Protein AF-A0A7H9FIN3-F1 (afdb_monomer_lite)

Radius of gyration: 14.1 Å; chains: 1; bounding box: 37×27×37 Å

Organism: NCBI:txid1891914

Structure (mmCIF, N/CA/C/O backbone):
data_AF-A0A7H9FIN3-F1
#
_entry.id   AF-A0A7H9FIN3-F1
#
loop_
_atom_site.group_PDB
_atom_site.id
_atom_site.type_symbol
_atom_site.label_atom_id
_atom_site.label_alt_id
_atom_site.label_comp_id
_atom_site.label_asym_id
_atom_site.label_entity_id
_atom_site.label_seq_id
_atom_site.pdbx_PDB_ins_code
_atom_site.Cartn_x
_atom_site.Cartn_y
_atom_site.Cartn_z
_atom_site.occupancy
_atom_site.B_iso_or_equiv
_atom_site.auth_seq_id
_atom_site.auth_comp_id
_atom_site.auth_asym_id
_atom_site.auth_atom_id
_atom_site.pdbx_PDB_model_num
ATOM 1 N N . MET A 1 1 ? 24.924 -3.304 -20.821 1.00 62.97 1 MET A N 1
ATOM 2 C CA . MET A 1 1 ? 24.723 -2.598 -19.536 1.00 62.97 1 MET A CA 1
ATOM 3 C C . MET A 1 1 ? 23.400 -1.830 -19.484 1.00 62.97 1 MET A C 1
ATOM 5 O O . MET A 1 1 ? 22.546 -2.241 -18.720 1.00 62.97 1 MET A O 1
ATOM 9 N N . LYS A 1 2 ? 23.151 -0.801 -20.319 1.00 71.69 2 LYS A N 1
ATOM 10 C CA . LYS A 1 2 ? 21.864 -0.057 -20.301 1.00 71.69 2 LYS A CA 1
ATOM 11 C C . LYS A 1 2 ? 20.622 -0.931 -20.547 1.00 71.69 2 LYS A C 1
ATOM 13 O O . LYS A 1 2 ? 19.622 -0.757 -19.874 1.00 71.69 2 LYS A O 1
ATOM 18 N N . GLN A 1 3 ? 20.707 -1.896 -21.465 1.00 68.81 3 GLN A N 1
ATOM 19 C CA . GLN A 1 3 ? 19.593 -2.800 -21.778 1.00 68.81 3 GLN A CA 1
ATOM 20 C C . GLN A 1 3 ? 19.226 -3.745 -20.619 1.00 68.81 3 GLN A C 1
ATOM 22 O O . GLN A 1 3 ? 18.055 -4.046 -20.446 1.00 68.81 3 GLN A O 1
ATOM 27 N N . GLN A 1 4 ? 20.203 -4.179 -19.814 1.00 72.44 4 GLN A N 1
ATOM 28 C CA . GLN A 1 4 ? 19.943 -5.010 -18.630 1.00 72.44 4 GLN A CA 1
ATOM 29 C C . GLN A 1 4 ? 19.242 -4.200 -17.539 1.00 72.44 4 GLN A C 1
ATOM 31 O O . GLN A 1 4 ? 18.208 -4.633 -17.065 1.00 72.44 4 GLN A O 1
ATOM 36 N N . LEU A 1 5 ? 19.713 -2.980 -17.249 1.00 70.19 5 LEU A N 1
ATOM 37 C CA . LEU A 1 5 ? 19.057 -2.087 -16.283 1.00 70.19 5 LEU A CA 1
ATOM 38 C C . LEU A 1 5 ? 17.591 -1.802 -16.651 1.00 70.19 5 LEU A C 1
ATOM 40 O O . LEU A 1 5 ? 16.721 -1.853 -15.794 1.00 70.19 5 LEU A O 1
ATOM 44 N N . VAL A 1 6 ? 17.305 -1.553 -17.936 1.00 73.19 6 VAL A N 1
ATOM 45 C CA . VAL A 1 6 ? 15.924 -1.363 -18.420 1.00 73.19 6 VAL A CA 1
ATOM 46 C C . VAL A 1 6 ? 15.093 -2.644 -18.272 1.00 73.19 6 VAL A C 1
ATOM 48 O O . VAL A 1 6 ? 13.927 -2.573 -17.900 1.00 73.19 6 VAL A O 1
ATOM 51 N N . SER A 1 7 ? 15.685 -3.811 -18.541 1.00 78.56 7 SER A N 1
ATOM 52 C CA . SER A 1 7 ? 15.015 -5.108 -18.383 1.00 78.56 7 SER A CA 1
ATOM 53 C C . SER A 1 7 ? 14.692 -5.417 -16.919 1.00 78.56 7 SER A C 1
ATOM 55 O O . SER A 1 7 ? 13.602 -5.906 -16.631 1.00 78.56 7 SER A O 1
ATOM 57 N N . ASP A 1 8 ? 15.617 -5.123 -16.005 1.00 83.12 8 ASP A N 1
ATOM 58 C CA . ASP A 1 8 ? 15.448 -5.353 -14.570 1.00 83.12 8 ASP A CA 1
ATOM 59 C C . ASP A 1 8 ? 14.366 -4.425 -13.993 1.00 83.12 8 ASP A C 1
ATOM 61 O O . ASP A 1 8 ? 13.511 -4.866 -13.225 1.00 83.12 8 ASP A O 1
ATOM 65 N N . GLU A 1 9 ? 14.329 -3.155 -14.411 1.00 85.38 9 GLU A N 1
ATOM 66 C CA . GLU A 1 9 ? 13.269 -2.220 -14.010 1.00 85.38 9 GLU A CA 1
ATOM 67 C C . GLU A 1 9 ? 11.893 -2.666 -14.536 1.00 85.38 9 GLU A C 1
ATOM 69 O O . GLU A 1 9 ? 10.908 -2.615 -13.802 1.00 85.38 9 GLU A O 1
ATOM 74 N N . MET A 1 10 ? 11.821 -3.164 -15.777 1.00 89.44 10 MET A N 1
ATOM 75 C CA . MET A 1 10 ? 10.574 -3.677 -16.361 1.00 89.44 10 MET A CA 1
ATOM 76 C C . MET A 1 10 ? 10.059 -4.909 -15.608 1.00 89.44 10 MET A C 1
ATOM 78 O O . MET A 1 10 ? 8.870 -4.995 -15.304 1.00 89.44 10 MET A O 1
ATOM 82 N N . TYR A 1 11 ? 10.958 -5.817 -15.225 1.00 92.38 11 TYR A N 1
ATOM 83 C CA . TYR A 1 11 ? 10.618 -6.942 -14.356 1.00 92.38 11 TYR A CA 1
ATOM 84 C C . TYR A 1 11 ? 10.079 -6.471 -12.995 1.00 92.38 11 TYR A C 1
ATOM 86 O O . TYR A 1 11 ? 9.073 -6.988 -12.506 1.00 92.38 11 TYR A O 1
ATOM 94 N N . ASN A 1 12 ? 10.700 -5.453 -12.393 1.00 93.88 12 ASN A N 1
ATOM 95 C CA . ASN A 1 12 ? 10.248 -4.899 -11.115 1.00 93.88 12 ASN A CA 1
ATOM 96 C C . ASN A 1 12 ? 8.863 -4.234 -11.215 1.00 93.88 12 ASN A C 1
ATOM 98 O O . ASN A 1 12 ? 8.077 -4.332 -10.270 1.00 93.88 12 ASN A O 1
ATOM 102 N N . VAL A 1 13 ? 8.537 -3.610 -12.354 1.00 95.25 13 VAL A N 1
ATOM 103 C CA . VAL A 1 13 ? 7.194 -3.074 -12.641 1.00 95.25 13 VAL A CA 1
ATOM 104 C C . VAL A 1 13 ? 6.152 -4.190 -12.661 1.00 95.25 13 VAL A C 1
ATOM 106 O O . VAL A 1 13 ? 5.120 -4.070 -11.998 1.00 95.25 13 VAL A O 1
ATOM 109 N N . GLU A 1 14 ? 6.413 -5.282 -13.384 1.00 96.12 14 GLU A N 1
ATOM 110 C CA . GLU A 1 14 ? 5.494 -6.426 -13.450 1.00 96.12 14 GLU A CA 1
ATOM 111 C C . GLU A 1 14 ? 5.316 -7.078 -12.076 1.00 96.12 14 GLU A C 1
ATOM 113 O O . GLU A 1 14 ? 4.188 -7.343 -11.650 1.00 96.12 14 GLU A O 1
ATOM 118 N N . LEU A 1 15 ? 6.417 -7.263 -11.344 1.00 96.44 15 LEU A N 1
ATOM 119 C CA . LEU A 1 15 ? 6.392 -7.810 -9.994 1.00 96.44 15 LEU A CA 1
ATOM 120 C C . LEU A 1 15 ? 5.536 -6.947 -9.057 1.00 96.44 15 LEU A C 1
ATOM 122 O O . LEU A 1 15 ? 4.616 -7.471 -8.429 1.00 96.44 15 LEU A O 1
ATOM 126 N N . LEU A 1 16 ? 5.789 -5.636 -8.974 1.00 97.06 16 LEU A N 1
ATOM 127 C CA . LEU A 1 16 ? 4.997 -4.740 -8.122 1.00 97.06 16 LEU A CA 1
ATOM 128 C C . LEU A 1 16 ? 3.527 -4.695 -8.546 1.00 97.06 16 LEU A C 1
ATOM 130 O O . LEU A 1 16 ? 2.655 -4.734 -7.680 1.00 97.06 16 LEU A O 1
ATOM 134 N N . SER A 1 17 ? 3.238 -4.704 -9.848 1.00 95.62 17 SER A N 1
ATOM 135 C CA . SER A 1 17 ? 1.861 -4.737 -10.360 1.00 95.62 17 SER A CA 1
ATOM 136 C C . SER A 1 17 ? 1.098 -5.975 -9.877 1.00 95.62 17 SER A C 1
ATOM 138 O O . SER A 1 17 ? -0.034 -5.866 -9.399 1.00 95.62 17 SER A O 1
ATOM 140 N N . VAL A 1 18 ? 1.726 -7.155 -9.935 1.00 98.06 18 VAL A N 1
ATOM 141 C CA . VAL A 1 18 ? 1.130 -8.407 -9.441 1.00 98.06 18 VAL A CA 1
ATOM 142 C C . VAL A 1 18 ? 0.951 -8.373 -7.923 1.00 98.06 18 VAL A C 1
ATOM 144 O O . VAL A 1 18 ? -0.103 -8.770 -7.423 1.00 98.06 18 VAL A O 1
ATOM 147 N N . LEU A 1 19 ? 1.934 -7.867 -7.173 1.00 98.06 19 LEU A N 1
ATOM 148 C CA . LEU A 1 19 ? 1.817 -7.744 -5.717 1.00 98.06 19 LEU A CA 1
ATOM 149 C C . LEU A 1 19 ? 0.689 -6.774 -5.322 1.00 98.06 19 LEU A C 1
ATOM 151 O O . LEU A 1 19 ? -0.074 -7.084 -4.408 1.00 98.06 19 LEU A O 1
ATOM 155 N N . CYS A 1 20 ? 0.507 -5.661 -6.039 1.00 97.12 20 CYS A N 1
ATOM 156 C CA . CYS A 1 20 ? -0.634 -4.766 -5.835 1.00 97.12 20 CYS A CA 1
ATOM 157 C C . CYS A 1 20 ? -1.969 -5.462 -6.137 1.00 97.12 20 CYS A C 1
ATOM 159 O O . CYS A 1 20 ? -2.906 -5.340 -5.349 1.00 97.12 20 CYS A O 1
ATOM 161 N N . ALA A 1 21 ? -2.060 -6.246 -7.216 1.00 97.75 21 ALA A N 1
ATOM 162 C CA . ALA A 1 21 ? -3.266 -7.018 -7.520 1.00 97.75 21 ALA A CA 1
ATOM 163 C C . ALA A 1 21 ? -3.601 -8.032 -6.407 1.00 97.75 21 ALA A C 1
ATOM 165 O O . ALA A 1 21 ? -4.758 -8.147 -6.000 1.00 97.75 21 ALA A O 1
ATOM 166 N N . ILE A 1 22 ? -2.596 -8.715 -5.847 1.00 98.06 22 ILE A N 1
ATOM 167 C CA . ILE A 1 22 ? -2.780 -9.614 -4.695 1.00 98.06 22 ILE A CA 1
ATOM 168 C C . ILE A 1 22 ? -3.220 -8.825 -3.449 1.00 98.06 22 ILE A C 1
ATOM 170 O O . ILE A 1 22 ? -4.106 -9.275 -2.722 1.00 98.06 22 ILE A O 1
ATOM 174 N N . ALA A 1 23 ? -2.655 -7.639 -3.204 1.00 97.75 23 ALA A N 1
ATOM 175 C CA . ALA A 1 23 ? -3.072 -6.778 -2.096 1.00 97.75 23 ALA A CA 1
ATOM 176 C C . ALA A 1 23 ? -4.550 -6.373 -2.220 1.00 97.75 23 ALA A C 1
ATOM 178 O O . ALA A 1 23 ? -5.287 -6.440 -1.238 1.00 97.75 23 ALA A O 1
ATOM 179 N N . VAL A 1 24 ? -5.024 -6.059 -3.429 1.00 96.44 24 VAL A N 1
ATOM 180 C CA . VAL A 1 24 ? -6.453 -5.808 -3.685 1.00 96.44 24 VAL A CA 1
ATOM 181 C C . VAL A 1 24 ? -7.308 -7.031 -3.337 1.00 96.44 24 VAL A C 1
ATOM 183 O O . VAL A 1 24 ? -8.348 -6.871 -2.701 1.00 96.44 24 VAL A O 1
ATOM 186 N N . VAL A 1 25 ? -6.873 -8.252 -3.671 1.00 97.88 25 VAL A N 1
ATOM 187 C CA . VAL A 1 25 ? -7.591 -9.480 -3.274 1.00 97.88 25 VAL A CA 1
ATOM 188 C C . VAL A 1 25 ? -7.692 -9.597 -1.751 1.00 97.88 25 VAL A C 1
ATOM 190 O O . VAL A 1 25 ? -8.774 -9.908 -1.248 1.00 97.88 25 VAL A O 1
ATOM 193 N N . TYR A 1 26 ? -6.620 -9.302 -1.010 1.00 98.00 26 TYR A N 1
ATOM 194 C CA . TYR A 1 26 ? -6.670 -9.272 0.456 1.00 98.00 26 TYR A CA 1
ATOM 195 C C . TYR A 1 26 ? -7.657 -8.224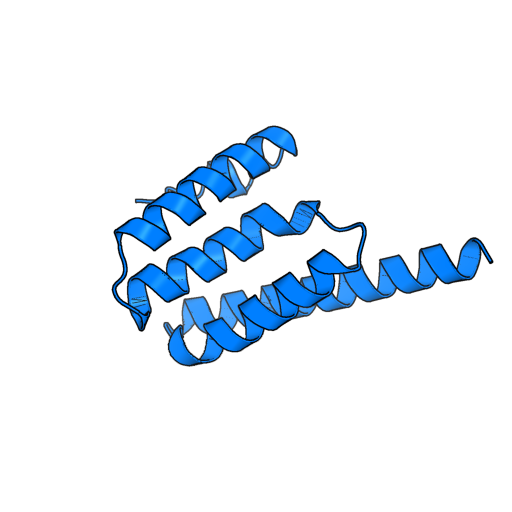 0.985 1.00 98.00 26 TYR A C 1
ATOM 197 O O . TYR A 1 26 ? -8.436 -8.535 1.887 1.00 98.00 26 TYR A O 1
ATOM 205 N N . VAL A 1 27 ? -7.678 -7.016 0.404 1.00 96.88 27 VAL A N 1
ATOM 206 C CA . VAL A 1 27 ? -8.650 -5.965 0.760 1.00 96.88 27 VAL A CA 1
ATOM 207 C C . VAL A 1 27 ? -10.084 -6.449 0.534 1.00 96.88 27 VAL A C 1
ATOM 209 O O . VAL A 1 27 ? -10.913 -6.322 1.431 1.00 96.88 27 VAL A O 1
ATOM 212 N N . VAL A 1 28 ? -10.373 -7.056 -0.622 1.00 96.81 28 VAL A N 1
ATOM 213 C CA . VAL A 1 28 ? -11.709 -7.590 -0.954 1.00 96.81 28 VAL A CA 1
ATOM 214 C C . VAL A 1 28 ? -12.173 -8.641 0.061 1.00 96.81 28 VAL A C 1
ATOM 216 O O . VAL A 1 28 ? -13.356 -8.696 0.391 1.00 96.81 28 VAL A O 1
ATOM 219 N N . HIS A 1 29 ? -11.252 -9.443 0.598 1.00 97.00 29 HIS A N 1
ATOM 220 C CA . HIS A 1 29 ? -11.553 -10.479 1.591 1.00 97.00 29 HIS A CA 1
ATOM 221 C C . HIS A 1 29 ? -11.409 -10.005 3.046 1.00 97.00 29 HIS A C 1
ATOM 223 O O . HIS A 1 29 ? -11.589 -10.805 3.962 1.00 97.00 29 HIS A O 1
ATOM 229 N N . ASN A 1 30 ? -11.107 -8.722 3.278 1.00 96.56 30 ASN A N 1
ATOM 230 C CA . ASN A 1 30 ? -10.803 -8.159 4.597 1.00 96.56 30 ASN A CA 1
ATOM 231 C C . ASN A 1 30 ? -9.681 -8.896 5.357 1.00 96.56 30 ASN A C 1
ATOM 233 O O . ASN A 1 30 ? -9.647 -8.899 6.589 1.00 96.56 30 ASN A O 1
ATOM 237 N N . ASP A 1 31 ? -8.743 -9.513 4.638 1.00 97.69 31 ASP A N 1
ATOM 238 C CA . ASP A 1 31 ? -7.648 -10.284 5.228 1.00 97.69 31 ASP A CA 1
ATOM 239 C C . ASP A 1 31 ? -6.375 -9.434 5.373 1.00 97.69 31 ASP A C 1
ATOM 241 O O . ASP A 1 31 ? -5.322 -9.647 4.764 1.00 97.69 31 ASP A O 1
ATOM 245 N N . TYR A 1 32 ? -6.497 -8.418 6.223 1.00 97.56 32 TYR A N 1
ATOM 246 C CA . TYR A 1 32 ? -5.444 -7.441 6.501 1.00 97.56 32 TYR A CA 1
ATOM 247 C C . TYR A 1 32 ? -4.270 -8.035 7.295 1.00 97.56 32 TYR A C 1
ATOM 249 O O . TYR A 1 32 ? -3.127 -7.593 7.153 1.00 97.56 32 TYR A O 1
ATOM 257 N N . LYS A 1 33 ? -4.534 -9.078 8.095 1.00 96.06 33 LYS A N 1
ATOM 258 C CA . LYS A 1 33 ? -3.515 -9.783 8.882 1.00 96.06 33 LYS A CA 1
ATOM 259 C C . LYS A 1 33 ? -2.450 -10.417 7.990 1.00 96.06 33 LYS A C 1
ATOM 261 O O . LYS A 1 33 ? -1.273 -10.373 8.341 1.00 96.06 33 LYS A O 1
ATOM 266 N N . HIS A 1 34 ? -2.835 -11.011 6.861 1.00 95.44 34 HIS A N 1
ATOM 267 C CA . HIS A 1 34 ? -1.865 -11.584 5.925 1.00 95.44 34 HIS A CA 1
ATOM 268 C C . HIS A 1 34 ? -1.311 -10.527 4.961 1.00 95.44 34 HIS A C 1
ATOM 270 O O . HIS A 1 34 ? -0.118 -10.564 4.634 1.00 95.44 34 HIS A O 1
ATOM 276 N N . MET A 1 35 ? -2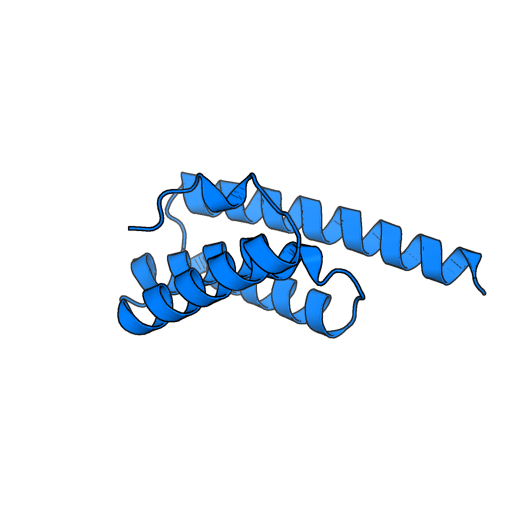.119 -9.522 4.597 1.00 98.00 35 MET A N 1
ATOM 277 C CA . MET A 1 35 ? -1.708 -8.433 3.705 1.00 98.00 35 MET A CA 1
ATOM 278 C C . MET A 1 35 ? -0.489 -7.646 4.208 1.00 98.00 35 MET A C 1
ATOM 280 O O . MET A 1 35 ? 0.355 -7.263 3.400 1.00 98.00 35 MET A O 1
ATOM 284 N N . ILE A 1 36 ? -0.330 -7.439 5.522 1.00 96.94 36 ILE A N 1
ATOM 285 C CA . ILE A 1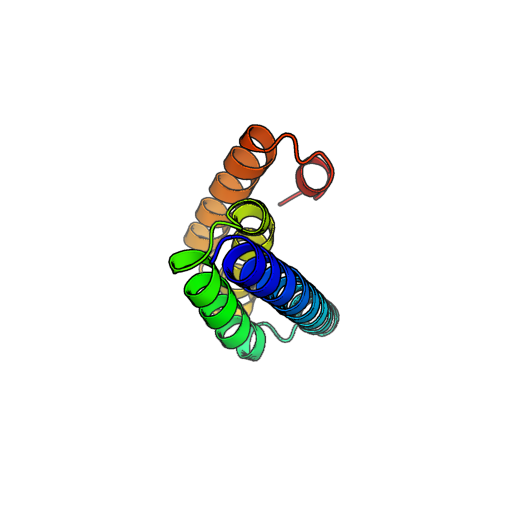 36 ? 0.803 -6.657 6.059 1.00 96.94 36 ILE A CA 1
ATOM 286 C C . ILE A 1 36 ? 2.172 -7.226 5.650 1.00 96.94 36 ILE A C 1
ATOM 288 O O . ILE A 1 36 ? 3.121 -6.476 5.429 1.00 96.94 36 ILE A O 1
ATOM 292 N N . SER A 1 37 ? 2.284 -8.549 5.493 1.00 96.62 37 SER A N 1
ATOM 293 C CA . SER A 1 37 ? 3.525 -9.191 5.038 1.00 96.62 37 SER A CA 1
ATOM 294 C C . SER A 1 37 ? 3.844 -8.876 3.571 1.00 96.62 37 SER A C 1
ATOM 296 O O . SER A 1 37 ? 5.003 -8.655 3.219 1.00 96.62 37 SER A O 1
ATOM 298 N N . LEU A 1 38 ? 2.810 -8.791 2.731 1.00 98.00 38 LEU A N 1
ATOM 299 C CA . LEU A 1 38 ? 2.908 -8.408 1.326 1.00 98.00 38 LEU A CA 1
ATOM 300 C C . LEU A 1 38 ? 3.294 -6.931 1.185 1.00 98.00 38 LEU A C 1
ATOM 302 O O . LEU A 1 38 ? 4.188 -6.603 0.410 1.00 98.00 38 LEU A O 1
ATOM 306 N N . VAL A 1 39 ? 2.681 -6.054 1.986 1.00 98.06 39 VAL A N 1
ATOM 307 C CA . VAL A 1 39 ? 3.010 -4.619 2.038 1.00 98.06 39 VAL A CA 1
ATOM 308 C C . VAL A 1 39 ? 4.474 -4.394 2.416 1.00 98.06 39 VAL A C 1
ATOM 310 O O . VAL A 1 39 ? 5.161 -3.612 1.759 1.00 98.06 39 VAL A O 1
ATOM 313 N N . LYS A 1 40 ? 4.990 -5.126 3.413 1.00 97.56 40 LYS A N 1
ATOM 314 C CA . LYS A 1 40 ? 6.414 -5.070 3.788 1.00 97.56 40 LYS A CA 1
ATOM 315 C C . LYS A 1 40 ? 7.329 -5.423 2.614 1.00 97.56 40 LYS A C 1
ATOM 317 O O . LYS A 1 40 ? 8.247 -4.665 2.324 1.00 97.56 40 LYS A O 1
ATOM 322 N N . LYS A 1 41 ? 7.027 -6.499 1.879 1.00 97.75 41 LYS A N 1
ATOM 323 C CA . LYS A 1 41 ? 7.793 -6.895 0.683 1.00 97.75 41 LYS A CA 1
ATOM 324 C C . LYS A 1 41 ? 7.739 -5.847 -0.430 1.00 97.75 41 LYS A C 1
ATOM 326 O O . LYS A 1 41 ? 8.759 -5.573 -1.052 1.00 97.75 41 LYS A O 1
ATOM 331 N N . MET A 1 42 ? 6.579 -5.236 -0.673 1.00 98.00 42 MET A N 1
ATOM 332 C CA . MET A 1 42 ? 6.464 -4.154 -1.659 1.00 98.00 42 MET A CA 1
ATOM 333 C C . MET A 1 42 ? 7.312 -2.934 -1.262 1.00 98.00 42 MET A C 1
ATOM 335 O O . MET A 1 42 ? 8.014 -2.378 -2.104 1.00 98.00 42 MET A O 1
ATOM 339 N N . ASN A 1 43 ? 7.318 -2.556 0.022 1.00 97.19 43 ASN A N 1
ATOM 340 C CA . ASN A 1 43 ? 8.177 -1.486 0.541 1.00 97.19 43 ASN A CA 1
ATOM 341 C C . ASN A 1 43 ? 9.681 -1.831 0.443 1.00 97.19 43 ASN A C 1
ATOM 343 O O . ASN A 1 43 ? 10.483 -0.952 0.131 1.00 97.19 43 ASN A O 1
ATOM 347 N N . GLU A 1 44 ? 10.076 -3.091 0.659 1.00 96.75 44 GLU A N 1
ATOM 348 C CA . GLU A 1 44 ? 11.460 -3.552 0.449 1.00 96.75 44 GLU A CA 1
ATOM 349 C C . GLU A 1 44 ? 11.884 -3.405 -1.020 1.00 96.75 44 GLU A C 1
ATOM 351 O O . GLU A 1 44 ? 12.948 -2.853 -1.293 1.00 96.75 44 GLU A O 1
ATOM 356 N N . ILE A 1 45 ? 11.034 -3.809 -1.971 1.00 95.25 45 ILE A N 1
ATOM 357 C CA . ILE A 1 45 ? 11.296 -3.632 -3.411 1.00 95.25 45 ILE A CA 1
ATOM 358 C C . ILE A 1 45 ? 11.412 -2.142 -3.760 1.00 95.25 45 ILE A C 1
ATOM 360 O O . ILE A 1 45 ? 12.331 -1.738 -4.473 1.00 95.25 45 ILE A O 1
ATOM 364 N N . LEU A 1 46 ? 10.537 -1.291 -3.219 1.00 95.38 46 LEU A N 1
ATOM 365 C CA . LEU A 1 46 ? 10.635 0.157 -3.419 1.00 95.38 46 LEU A CA 1
ATOM 366 C C . LEU A 1 46 ? 11.942 0.755 -2.899 1.00 95.38 46 LEU A C 1
ATOM 368 O O . LEU A 1 46 ? 12.422 1.734 -3.465 1.00 95.38 46 LEU A O 1
ATOM 372 N N . SER A 1 47 ? 12.532 0.188 -1.846 1.00 94.94 47 SER A N 1
ATOM 373 C CA . SER A 1 47 ? 13.782 0.710 -1.281 1.00 94.94 47 SER A CA 1
ATOM 374 C C . SER A 1 47 ? 14.998 0.518 -2.198 1.00 94.94 47 SER A C 1
ATOM 376 O O . SER A 1 47 ? 16.007 1.196 -2.016 1.00 94.94 47 SER A O 1
ATOM 378 N N . VAL A 1 48 ? 14.899 -0.376 -3.192 1.00 92.75 48 VAL A N 1
ATOM 379 C CA . VAL A 1 48 ? 15.996 -0.740 -4.106 1.00 92.75 48 VAL A CA 1
ATOM 380 C C . VAL A 1 48 ? 15.679 -0.484 -5.585 1.00 92.75 48 VAL A C 1
ATOM 382 O O . VAL A 1 48 ? 16.478 -0.844 -6.445 1.00 92.75 48 VAL A O 1
ATOM 385 N N . THR A 1 49 ? 14.537 0.136 -5.899 1.00 92.06 49 THR A N 1
ATOM 386 C CA . THR A 1 49 ? 14.093 0.426 -7.277 1.00 92.06 49 THR A CA 1
ATOM 387 C C . THR A 1 49 ? 13.801 1.911 -7.480 1.00 92.06 49 THR A C 1
ATOM 389 O O . THR A 1 49 ? 13.639 2.672 -6.521 1.00 92.06 49 THR A O 1
ATOM 392 N N . THR A 1 50 ? 13.696 2.349 -8.739 1.00 91.56 50 THR A N 1
ATOM 393 C CA . THR A 1 50 ? 13.325 3.740 -9.056 1.00 91.56 50 THR A CA 1
ATOM 394 C C . THR A 1 50 ? 11.806 3.964 -9.072 1.00 91.56 50 THR A C 1
ATOM 396 O O . THR A 1 50 ? 11.338 5.080 -9.290 1.00 91.56 50 THR A O 1
ATOM 399 N N . LEU A 1 51 ? 11.019 2.925 -8.765 1.00 92.69 51 LEU A N 1
ATOM 400 C CA . LEU A 1 51 ? 9.562 2.854 -8.923 1.00 92.69 51 LEU A CA 1
ATOM 401 C C . LEU A 1 51 ? 8.766 3.557 -7.809 1.00 92.69 51 LEU A C 1
ATOM 403 O O . LEU A 1 51 ? 7.718 3.076 -7.379 1.00 92.69 51 LEU A O 1
ATOM 407 N N . GLN A 1 52 ? 9.219 4.731 -7.360 1.00 92.56 52 GLN A N 1
ATOM 408 C CA . GLN A 1 52 ? 8.591 5.485 -6.262 1.00 92.56 52 GLN A CA 1
ATOM 409 C C . GLN A 1 52 ? 7.125 5.869 -6.533 1.00 92.56 52 GLN A C 1
ATOM 411 O O . GLN A 1 52 ? 6.373 6.106 -5.591 1.00 92.56 52 GLN A O 1
ATOM 416 N N . VAL A 1 53 ? 6.693 5.830 -7.796 1.00 90.88 53 VAL A N 1
ATOM 417 C CA . VAL A 1 53 ? 5.297 6.025 -8.222 1.00 90.88 53 VAL A CA 1
ATOM 418 C C . VAL A 1 53 ? 4.305 5.040 -7.583 1.00 90.88 53 VAL A C 1
ATOM 420 O O . VAL A 1 53 ? 3.130 5.359 -7.476 1.00 90.88 53 VAL A O 1
ATOM 423 N N . TYR A 1 54 ? 4.745 3.874 -7.089 1.00 94.19 54 TYR A N 1
ATOM 424 C CA . TYR A 1 54 ? 3.867 2.931 -6.369 1.00 94.19 54 TYR A CA 1
ATOM 425 C C . TYR A 1 54 ? 3.700 3.268 -4.877 1.00 9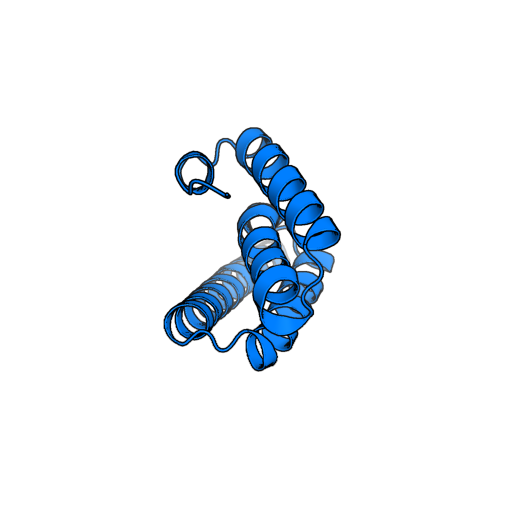4.19 54 TYR A C 1
ATOM 427 O O . TYR A 1 54 ? 2.843 2.689 -4.198 1.00 94.19 54 TYR A O 1
ATOM 435 N N . LYS A 1 55 ? 4.516 4.181 -4.329 1.00 95.06 55 LYS A N 1
ATOM 436 C CA . LYS A 1 55 ? 4.526 4.500 -2.894 1.00 95.06 55 LYS A CA 1
ATOM 437 C C . LYS A 1 55 ? 3.167 4.978 -2.362 1.00 95.06 55 LYS A C 1
ATOM 439 O O . LYS A 1 55 ? 2.810 4.521 -1.270 1.00 95.06 55 LYS A O 1
ATOM 444 N N . PRO A 1 56 ? 2.392 5.819 -3.075 1.00 94.75 56 PRO A N 1
ATOM 445 C CA . PRO A 1 56 ? 1.053 6.203 -2.635 1.00 94.75 56 PRO A CA 1
ATOM 446 C C . PRO A 1 56 ? 0.132 4.992 -2.418 1.00 94.75 56 PRO A C 1
ATOM 448 O O . PRO A 1 56 ? -0.378 4.793 -1.315 1.00 94.75 56 PRO A O 1
ATOM 451 N N . GLY A 1 57 ? -0.004 4.118 -3.422 1.00 93.94 57 GLY A N 1
ATOM 452 C CA . GLY A 1 57 ? -0.868 2.934 -3.339 1.00 93.94 57 GLY A CA 1
ATOM 453 C C . GLY A 1 57 ? -0.432 1.943 -2.255 1.00 93.94 57 GLY A C 1
ATOM 454 O O . GLY A 1 57 ? -1.260 1.425 -1.504 1.00 93.94 57 GLY A O 1
ATOM 455 N N . ILE A 1 58 ? 0.877 1.725 -2.097 1.00 97.06 58 ILE A N 1
ATOM 456 C CA . ILE A 1 58 ? 1.409 0.860 -1.031 1.00 97.06 58 ILE A CA 1
ATOM 457 C C . ILE A 1 58 ? 1.135 1.453 0.357 1.00 97.06 58 ILE A C 1
ATOM 459 O O . ILE A 1 58 ? 0.754 0.713 1.265 1.00 97.06 58 ILE A O 1
ATOM 463 N N . SER A 1 59 ? 1.247 2.775 0.513 1.00 96.56 59 SER A N 1
ATOM 464 C CA . SER A 1 59 ? 0.914 3.471 1.765 1.00 96.56 59 SER A CA 1
ATOM 465 C C . SER A 1 59 ? -0.573 3.339 2.115 1.00 96.56 59 SER A C 1
ATOM 467 O O . SER A 1 59 ? -0.909 3.169 3.285 1.00 96.56 59 SER A O 1
ATOM 469 N N . VAL A 1 60 ? -1.466 3.326 1.118 1.00 96.50 60 VAL A N 1
ATOM 470 C CA . VAL A 1 60 ? -2.900 3.045 1.318 1.00 96.50 60 VAL A CA 1
ATOM 471 C C . VAL A 1 60 ? -3.131 1.618 1.821 1.00 96.50 60 VAL A C 1
ATOM 473 O O . VAL A 1 60 ? -3.893 1.418 2.770 1.00 96.50 60 VAL A O 1
ATOM 476 N N . PHE A 1 61 ? -2.464 0.613 1.243 1.00 97.50 61 PHE A N 1
ATOM 477 C CA . PHE A 1 61 ? -2.553 -0.758 1.762 1.00 97.50 61 PHE A CA 1
ATOM 478 C C . PHE A 1 61 ? -2.028 -0.854 3.199 1.00 97.50 61 PHE A C 1
ATOM 480 O O . PHE A 1 61 ? -2.660 -1.486 4.047 1.00 97.50 61 PHE A O 1
ATOM 487 N N . GLU A 1 62 ? -0.911 -0.194 3.497 1.00 97.81 62 GLU A N 1
ATOM 488 C CA . GLU A 1 62 ? -0.340 -0.146 4.844 1.00 97.81 62 GLU A CA 1
ATOM 489 C C . GLU A 1 62 ? -1.299 0.506 5.849 1.00 97.81 62 GLU A C 1
ATOM 491 O O . GLU A 1 62 ? -1.547 -0.047 6.923 1.00 97.81 62 GLU A O 1
ATOM 496 N N . ALA A 1 63 ? -1.919 1.626 5.474 1.00 97.56 63 ALA A N 1
ATOM 497 C CA . ALA A 1 63 ? -2.917 2.303 6.293 1.00 97.56 63 ALA A CA 1
ATOM 498 C C . ALA A 1 63 ? -4.121 1.398 6.600 1.00 97.56 63 ALA A C 1
ATOM 500 O O . ALA A 1 63 ? -4.580 1.351 7.743 1.00 97.56 63 ALA A O 1
ATOM 501 N N . LYS A 1 64 ? -4.603 0.623 5.616 1.00 97.00 64 LYS A N 1
ATOM 502 C CA . LYS A 1 64 ? -5.679 -0.367 5.814 1.00 97.00 64 LYS A CA 1
ATOM 503 C C . LYS A 1 64 ? -5.274 -1.467 6.803 1.00 97.00 64 LYS A C 1
ATOM 505 O O . LYS A 1 64 ? -6.088 -1.837 7.647 1.00 97.00 64 LYS A O 1
ATOM 510 N N . CYS A 1 65 ? -4.029 -1.951 6.760 1.00 97.81 65 CYS A N 1
ATOM 511 C CA . CYS A 1 65 ? -3.521 -2.900 7.759 1.00 97.81 65 CYS A CA 1
ATOM 512 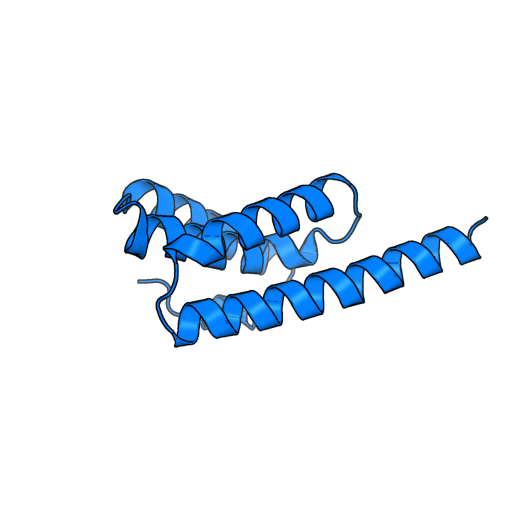C C . CYS A 1 65 ? -3.552 -2.314 9.177 1.00 97.81 65 CYS A C 1
ATOM 514 O O . CYS A 1 65 ? -4.064 -2.956 10.096 1.00 97.81 65 CYS A O 1
ATOM 516 N N . TYR A 1 66 ? -3.060 -1.087 9.355 1.00 97.81 66 TYR A N 1
ATOM 517 C CA . TYR A 1 66 ? -3.090 -0.427 10.660 1.00 97.81 66 TYR A CA 1
ATOM 518 C C . TYR A 1 66 ? -4.517 -0.188 11.155 1.00 97.81 66 TYR A C 1
ATOM 520 O O . TYR A 1 66 ? -4.814 -0.443 12.320 1.00 97.81 66 TYR A O 1
ATOM 528 N N . LEU A 1 67 ? -5.418 0.232 10.267 1.00 97.12 67 LEU A N 1
ATOM 529 C CA . LEU A 1 67 ? -6.802 0.529 10.619 1.00 97.12 67 LEU A CA 1
ATOM 530 C C . LEU A 1 67 ? -7.591 -0.720 11.032 1.00 97.12 67 LEU A C 1
ATOM 532 O O . LEU A 1 67 ? -8.301 -0.683 12.036 1.00 97.12 67 LEU A O 1
ATOM 536 N N . TYR A 1 68 ? -7.491 -1.805 10.260 1.00 96.06 68 TYR A N 1
ATOM 537 C CA . TYR A 1 68 ? -8.389 -2.957 10.395 1.00 96.06 68 TYR A CA 1
ATOM 538 C C . TYR A 1 68 ? -7.777 -4.170 11.101 1.00 96.06 68 TYR A C 1
ATOM 540 O O . TYR A 1 68 ? -8.528 -5.003 11.604 1.00 96.06 68 TYR A O 1
ATOM 548 N N . PHE A 1 69 ? -6.447 -4.290 11.153 1.00 96.12 69 PHE A N 1
ATOM 549 C CA . PHE A 1 69 ? -5.775 -5.394 11.844 1.00 96.12 69 PHE A CA 1
ATOM 550 C C . PHE A 1 69 ? -5.096 -4.946 13.141 1.00 96.12 69 PHE A C 1
ATOM 552 O O . PHE A 1 69 ? -5.354 -5.535 14.188 1.00 96.12 69 PHE A O 1
ATOM 559 N N . GLU A 1 70 ? -4.266 -3.900 13.099 1.00 94.69 70 GLU A N 1
ATOM 560 C CA . GLU A 1 70 ? -3.537 -3.435 14.295 1.00 94.69 70 GLU A CA 1
ATOM 561 C C . GLU A 1 70 ? -4.363 -2.477 15.175 1.00 94.69 70 GLU A C 1
ATOM 563 O O . GLU A 1 70 ? -3.996 -2.215 16.319 1.00 94.69 70 GLU A O 1
ATOM 568 N N . ASN A 1 71 ? -5.505 -1.995 14.667 1.00 95.56 71 ASN A N 1
ATOM 569 C CA . ASN A 1 71 ? -6.400 -1.030 15.315 1.00 95.56 71 ASN A CA 1
ATOM 570 C C . ASN A 1 71 ? -5.700 0.291 15.720 1.00 95.56 71 ASN A C 1
ATOM 572 O O . ASN A 1 71 ? -6.103 0.959 16.675 1.00 95.56 71 ASN A O 1
ATOM 576 N N . ASP A 1 72 ? -4.672 0.695 14.968 1.00 97.56 72 ASP A N 1
ATOM 577 C CA . ASP A 1 72 ? -3.963 1.966 15.133 1.00 97.56 72 ASP A CA 1
ATOM 578 C C . ASP A 1 72 ? -4.497 3.008 14.140 1.00 97.56 72 ASP A C 1
ATOM 580 O O . ASP A 1 72 ? -4.006 3.193 13.022 1.00 97.56 72 ASP A O 1
ATOM 584 N N . LYS A 1 73 ? -5.551 3.706 14.567 1.00 95.81 73 LYS A N 1
ATOM 585 C CA . LYS A 1 73 ? -6.220 4.732 13.754 1.00 95.81 73 LYS A CA 1
ATOM 586 C C . LYS A 1 73 ? -5.338 5.949 13.484 1.00 95.81 73 LYS A C 1
ATOM 588 O O . LYS A 1 73 ? -5.501 6.585 12.445 1.00 95.81 73 LYS A O 1
ATOM 593 N N . ASN A 1 74 ? -4.436 6.284 14.407 1.00 97.12 74 ASN A N 1
ATOM 594 C CA . ASN A 1 74 ? -3.564 7.445 14.252 1.00 97.12 74 ASN A CA 1
ATOM 595 C C . ASN A 1 74 ? -2.556 7.175 13.142 1.00 97.12 74 ASN A C 1
ATOM 597 O O . ASN A 1 74 ? -2.455 7.961 12.200 1.00 97.12 74 ASN A O 1
ATOM 601 N N . LYS A 1 75 ? -1.910 6.009 13.190 1.00 96.12 75 LYS A N 1
ATOM 602 C CA . LYS A 1 75 ? -0.952 5.615 12.165 1.00 96.12 75 LYS A CA 1
ATOM 603 C C . LYS A 1 75 ? -1.595 5.426 10.797 1.00 96.12 75 LYS A C 1
ATOM 605 O O . LYS A 1 75 ? -1.038 5.861 9.791 1.00 96.12 75 LYS A O 1
ATOM 610 N N . ALA A 1 76 ? -2.797 4.850 10.754 1.00 96.81 76 ALA A N 1
ATOM 611 C CA . ALA A 1 76 ? -3.565 4.772 9.517 1.00 96.81 76 ALA A CA 1
ATOM 612 C C . ALA A 1 76 ? -3.811 6.167 8.917 1.00 96.81 76 ALA A C 1
ATOM 614 O O . ALA A 1 76 ? -3.561 6.374 7.732 1.00 96.81 76 ALA A O 1
ATOM 615 N N . LYS A 1 77 ? -4.241 7.139 9.733 1.00 95.44 77 LYS A N 1
ATOM 616 C CA . LYS A 1 77 ? -4.492 8.516 9.285 1.00 95.44 77 LYS A CA 1
ATOM 617 C C . LYS A 1 77 ? -3.228 9.206 8.761 1.00 95.44 77 LYS A C 1
ATOM 619 O O . LYS A 1 77 ? -3.290 9.878 7.736 1.00 95.44 77 LYS A O 1
ATOM 624 N N . GLU A 1 78 ? -2.093 9.032 9.434 1.00 96.19 78 GLU A N 1
ATOM 625 C CA . GLU A 1 78 ? -0.801 9.581 8.996 1.00 96.19 78 GLU A CA 1
ATOM 626 C C . GLU A 1 78 ? -0.360 9.019 7.639 1.00 96.19 78 GLU A C 1
ATOM 628 O O . GLU A 1 78 ? 0.045 9.773 6.749 1.00 96.19 78 GLU A O 1
ATOM 633 N N . LEU A 1 79 ? -0.471 7.700 7.463 1.00 95.75 79 LEU A N 1
ATOM 634 C CA . LEU A 1 79 ? -0.114 7.023 6.215 1.00 95.75 79 LEU A CA 1
ATOM 635 C C . LEU A 1 79 ? -1.023 7.440 5.065 1.00 95.75 79 LEU A C 1
ATOM 637 O O . LEU A 1 79 ? -0.540 7.729 3.974 1.00 95.75 79 LEU A O 1
ATOM 641 N N . TYR A 1 80 ? -2.322 7.526 5.324 1.00 94.38 80 TYR A N 1
ATOM 642 C CA . TYR A 1 80 ? -3.288 8.017 4.358 1.00 94.38 80 TYR A CA 1
ATOM 643 C C . TYR A 1 80 ? -3.006 9.454 3.919 1.00 94.38 80 TYR A C 1
ATOM 645 O O . TYR A 1 80 ? -2.961 9.732 2.725 1.00 94.38 80 TYR A O 1
ATOM 653 N N . HIS A 1 81 ? -2.760 10.354 4.873 1.00 93.06 81 HIS A N 1
ATOM 654 C CA . HIS A 1 81 ? -2.431 11.742 4.565 1.00 93.06 81 HIS A CA 1
ATOM 655 C C . HIS A 1 81 ? -1.147 11.847 3.732 1.00 93.06 81 HIS A C 1
ATOM 657 O O . HIS A 1 81 ? -1.102 12.570 2.737 1.00 93.06 81 HIS A O 1
ATOM 663 N N . SER A 1 82 ? -0.124 11.072 4.100 1.00 91.69 82 SER A N 1
ATOM 664 C CA . SER A 1 82 ? 1.130 10.999 3.346 1.00 91.69 82 SER A CA 1
ATOM 665 C C . SER A 1 82 ? 0.910 10.457 1.931 1.00 91.69 82 SER A C 1
ATOM 667 O O . SER A 1 82 ? 1.506 10.963 0.984 1.00 91.69 82 SER A O 1
ATOM 669 N N . ALA A 1 83 ? 0.036 9.458 1.767 1.00 92.19 83 ALA A N 1
ATOM 670 C CA . ALA A 1 83 ? -0.299 8.886 0.467 1.00 92.19 83 ALA A CA 1
ATOM 671 C C . ALA A 1 83 ? -0.973 9.908 -0.456 1.00 92.19 83 ALA A C 1
ATOM 673 O O . ALA A 1 83 ? -0.604 9.983 -1.624 1.00 92.19 83 ALA A O 1
ATOM 674 N N . THR A 1 84 ? -1.898 10.720 0.067 1.00 89.69 84 THR A N 1
ATOM 675 C CA . THR A 1 84 ? -2.549 11.794 -0.698 1.00 89.69 84 THR A CA 1
ATOM 676 C C . THR A 1 84 ? -1.537 12.836 -1.169 1.00 89.69 84 THR A C 1
ATOM 678 O O . THR A 1 84 ? -1.491 13.133 -2.357 1.00 89.69 84 THR A O 1
ATOM 681 N N . ILE A 1 85 ? -0.664 13.319 -0.275 1.00 90.19 85 ILE A N 1
ATOM 682 C CA . ILE A 1 85 ? 0.384 14.289 -0.640 1.00 90.19 85 ILE A CA 1
ATOM 683 C C . ILE A 1 85 ? 1.294 13.724 -1.739 1.00 90.19 85 ILE A C 1
ATOM 685 O O . ILE A 1 85 ? 1.647 14.428 -2.683 1.00 90.19 85 ILE A O 1
ATOM 689 N N . LEU A 1 86 ? 1.688 12.453 -1.630 1.00 88.81 86 LEU A N 1
ATOM 690 C CA . LEU A 1 86 ? 2.534 11.816 -2.639 1.00 88.81 86 LEU A CA 1
ATOM 691 C C . LEU A 1 86 ? 1.794 11.620 -3.972 1.00 88.81 86 LEU A C 1
ATOM 693 O O . LEU A 1 86 ? 2.400 11.807 -5.022 1.00 88.81 86 LEU A O 1
ATOM 697 N N . ALA A 1 87 ? 0.509 11.260 -3.951 1.00 86.62 87 ALA A N 1
ATOM 698 C CA . ALA A 1 87 ? -0.297 11.124 -5.165 1.00 86.62 87 ALA A CA 1
ATOM 699 C C . ALA A 1 87 ? -0.399 12.457 -5.925 1.00 86.62 87 ALA A C 1
ATOM 701 O O . ALA A 1 87 ? -0.157 12.486 -7.131 1.00 86.62 87 ALA A O 1
ATOM 702 N N . GLU A 1 88 ? -0.634 13.562 -5.210 1.00 86.94 88 GLU A N 1
ATOM 703 C CA . GLU A 1 88 ? -0.626 14.917 -5.780 1.00 86.94 88 GLU A CA 1
ATOM 704 C C . GLU A 1 88 ? 0.738 15.257 -6.408 1.00 86.94 88 GLU A C 1
ATOM 706 O O . GLU A 1 88 ? 0.807 15.791 -7.515 1.00 86.94 88 GLU A O 1
ATOM 711 N N . GLN A 1 89 ? 1.845 14.905 -5.742 1.00 88.75 89 GLN A N 1
ATOM 712 C CA . GLN A 1 89 ? 3.200 15.128 -6.267 1.00 88.75 89 GLN A CA 1
ATOM 713 C C . GLN A 1 89 ? 3.493 14.347 -7.555 1.00 88.75 89 GLN A C 1
ATOM 715 O O . GLN A 1 89 ? 4.301 14.801 -8.368 1.00 88.75 89 GLN A O 1
ATOM 720 N N . PHE A 1 90 ? 2.859 13.188 -7.742 1.00 85.50 90 PHE A N 1
ATOM 721 C CA . PHE A 1 90 ? 3.009 12.358 -8.937 1.00 85.50 90 PHE A CA 1
ATOM 722 C C . PHE A 1 90 ? 1.948 12.630 -10.023 1.00 85.50 90 PHE A C 1
ATOM 724 O O . PHE A 1 90 ? 1.991 11.964 -11.056 1.00 85.50 90 PHE A O 1
ATOM 731 N N . ASP A 1 91 ? 1.039 13.600 -9.830 1.00 82.81 91 ASP A N 1
ATOM 732 C CA . ASP A 1 91 ? -0.135 13.856 -10.697 1.00 82.81 91 ASP A CA 1
ATOM 733 C C . ASP A 1 91 ? -1.026 12.601 -10.875 1.00 82.81 91 ASP A C 1
ATOM 735 O O . ASP A 1 91 ? -1.618 12.361 -11.933 1.00 82.81 91 ASP A O 1
ATOM 739 N N . ASP A 1 92 ? -1.116 11.766 -9.828 1.00 74.81 92 ASP A N 1
ATOM 740 C CA . ASP A 1 92 ? -1.929 10.545 -9.809 1.00 74.81 92 ASP A CA 1
ATOM 741 C C . ASP A 1 92 ? -3.377 10.837 -9.380 1.00 74.81 92 ASP A C 1
ATOM 743 O O . ASP A 1 92 ? -3.764 10.758 -8.211 1.00 74.81 92 ASP A O 1
ATOM 747 N N . LYS A 1 93 ? -4.211 11.125 -10.381 1.00 66.25 93 LYS A N 1
ATOM 748 C CA . LYS A 1 93 ? -5.634 11.484 -10.224 1.00 66.25 93 LYS A CA 1
ATOM 749 C C . LYS A 1 93 ? -6.543 10.323 -9.806 1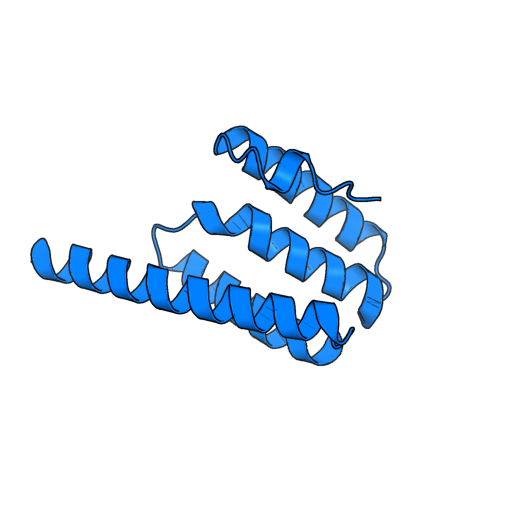.00 66.25 93 LYS A C 1
ATOM 751 O O . LYS A 1 93 ? -7.733 10.535 -9.550 1.00 66.25 93 LYS A O 1
ATOM 756 N N . VAL A 1 94 ? -6.044 9.083 -9.784 1.00 63.28 94 VAL A N 1
ATOM 757 C CA . VAL A 1 94 ? -6.855 7.907 -9.420 1.00 63.28 94 VAL A CA 1
ATOM 758 C C . VAL A 1 94 ? -7.023 7.833 -7.902 1.00 63.28 94 VAL A C 1
ATOM 760 O O . VAL A 1 94 ? -8.128 7.580 -7.420 1.00 63.28 94 VAL A O 1
ATOM 763 N N . LEU A 1 95 ? -5.961 8.130 -7.152 1.00 62.44 95 LEU A N 1
ATOM 764 C CA . LEU A 1 95 ? -5.963 8.122 -5.686 1.00 62.44 95 LEU A CA 1
ATOM 765 C C . LEU A 1 95 ? -6.700 9.314 -5.062 1.00 62.44 95 LEU A C 1
ATOM 767 O O . LEU A 1 95 ? -7.290 9.156 -3.997 1.00 62.44 95 LEU A O 1
ATOM 771 N N . GLU A 1 96 ? -6.752 10.469 -5.731 1.00 54.88 96 GLU A N 1
ATOM 772 C CA . GLU A 1 96 ? -7.506 11.648 -5.261 1.00 54.88 96 GLU A CA 1
ATOM 773 C C . GLU A 1 96 ? -9.009 11.366 -5.056 1.00 54.88 96 GLU A C 1
ATOM 775 O O . GLU A 1 96 ? -9.672 12.019 -4.249 1.00 54.88 96 GLU A O 1
ATOM 780 N N . ASN A 1 97 ? -9.557 10.378 -5.775 1.00 48.16 97 ASN A N 1
ATOM 781 C CA . ASN A 1 97 ? -10.979 10.031 -5.742 1.00 48.16 97 ASN A CA 1
ATOM 782 C C . ASN A 1 97 ? -11.328 8.901 -4.759 1.00 48.16 97 ASN A C 1
ATOM 784 O O . ASN A 1 97 ? -12.514 8.696 -4.470 1.00 48.16 97 ASN A O 1
ATOM 788 N N . GLU A 1 98 ? -10.342 8.179 -4.215 1.00 55.50 98 GLU A N 1
ATOM 789 C CA . GLU A 1 98 ? -10.597 7.304 -3.072 1.00 55.50 98 GLU A CA 1
ATOM 790 C C . GLU A 1 98 ? -10.829 8.202 -1.853 1.00 55.50 98 GLU A C 1
ATOM 792 O O . GLU A 1 98 ? -9.892 8.739 -1.269 1.00 55.50 98 GLU A O 1
ATOM 797 N N . LYS A 1 99 ? -12.099 8.395 -1.468 1.00 42.28 99 LYS A N 1
ATOM 798 C CA . LYS A 1 99 ? -12.462 9.050 -0.204 1.00 42.28 99 LYS A CA 1
ATOM 799 C C . LYS A 1 99 ? -11.924 8.224 0.958 1.00 42.28 99 LYS A C 1
ATOM 801 O O . LYS A 1 99 ? -12.601 7.350 1.498 1.00 42.28 99 LYS A O 1
ATOM 806 N N . ILE A 1 100 ? -10.687 8.514 1.315 1.00 51.41 100 ILE A N 1
ATOM 807 C CA . ILE A 1 100 ? -10.094 8.142 2.577 1.00 51.41 100 ILE A CA 1
ATOM 808 C C . ILE A 1 100 ? -10.883 8.890 3.660 1.00 51.41 100 ILE A C 1
ATOM 810 O O . ILE A 1 100 ? -11.073 10.101 3.581 1.00 51.41 100 ILE A O 1
ATOM 814 N N . ILE A 1 101 ? -11.406 8.109 4.600 1.00 45.09 101 ILE A N 1
ATOM 815 C CA . ILE A 1 101 ? -12.340 8.489 5.669 1.00 45.09 101 ILE A CA 1
ATOM 816 C C . ILE A 1 101 ? -11.823 9.671 6.497 1.00 45.09 101 ILE A C 1
ATOM 818 O O . ILE A 1 101 ? -10.641 9.623 6.910 1.00 45.09 101 ILE A O 1
#

Foldseek 3Di:
DVVVLVVVLVVLVVVLVVLLVVLVVCVVVVVLVVSCVSLVVSVVSVVVHPPCVCQLVSLQSVLSSCVRPVVNNVSSVVSNVVSVVVCVVVVNPVSVPPPDD

pLDDT: mean 89.38, std 13.3, range [42.28, 98.06]

Sequence (101 aa):
MKQQLVSDEMYNVELLSVLCAIAVVYVVHNDYKHMISLVKKMNEILSVTTLQVYKPGISVFEAKCYLYFENDKNKAKELYHSATILAEQFDDKVLENEKII

InterPro domains:
  IPR040799 ComR, tetratricopeptide [PF18710] (2-97)

Secondary structure (DSSP, 8-state):
-HHHHHHHHHHHHHHHHHHHHHHHHHHHTT-HHHHHHHHHHHHHHHHHSS-GGGHHHHHHHHHHHIIIII--HHHHHHHHHHHHHHHHHTT-TTGGGS---